Protein AF-A0A6B0X0N8-F1 (afdb_monomer)

Radius of gyration: 16.79 Å; Cα contacts (8 Å, |Δi|>4): 61; chains: 1; bounding box: 33×52×42 Å

Nearest PDB structures (foldseek):
  8z6g-assembly1_B  TM=9.191E-01  e=4.851E-04  Pseudomonas aeruginosa
  5wur-assembly1_A  TM=9.477E-01  e=8.496E-04  Bacillus subtilis subsp. subtilis str. 168
  5wuq-assembly1_A  TM=9.363E-01  e=7.595E-04  Bacillus subtilis subsp. subtilis str. 168
  5wur-assembly2_B  TM=9.338E-01  e=3.262E-03  Bacillus subtilis subsp. subtilis str. 168
  4cxf-assembly1_A  TM=8.383E-01  e=2.203E-03  Cupriavidus metallidurans CH34

Mean predicted aligned error: 5.65 Å

Solvent-accessible surface area (backbone atoms only — not comparable to full-atom values): 6126 Å² total; per-residue (Å²): 135,86,79,80,76,78,81,73,81,77,79,50,67,39,58,40,50,51,43,34,76,76,63,40,66,70,46,49,54,56,55,46,68,73,37,45,68,57,51,44,59,61,43,53,74,78,42,87,52,67,69,63,34,57,54,47,43,53,53,38,53,54,50,47,61,77,47,46,89,71,56,87,52,48,87,46,47,68,67,52,51,49,51,47,46,52,52,50,53,54,51,50,54,52,51,51,58,55,52,67,71,74,110

Secondary structure (DSSP, 8-state):
------------HHHHHHHHHTT-TTHHHHHHHHHHHHHHHHHTTT---HHHHHHHHHHHHHHHHHTGGG-S-GGGHHHHHHHHHHHHHHHHHHHHHHHTTT-

Structure (mmCIF, N/CA/C/O backbone):
data_AF-A0A6B0X0N8-F1
#
_entry.id   AF-A0A6B0X0N8-F1
#
loop_
_atom_site.group_PDB
_atom_site.id
_atom_site.type_symbol
_atom_site.label_atom_id
_atom_site.label_alt_id
_atom_site.label_comp_id
_atom_site.label_asym_id
_atom_site.label_entity_id
_atom_site.label_seq_id
_atom_site.pdbx_PDB_ins_code
_atom_site.Cartn_x
_atom_site.Cartn_y
_atom_site.Cartn_z
_atom_site.occupancy
_atom_site.B_iso_or_equiv
_atom_site.auth_seq_id
_atom_site.auth_comp_id
_atom_site.auth_asym_id
_atom_site.auth_atom_id
_atom_site.pdbx_PDB_model_num
ATOM 1 N N . MET A 1 1 ? 4.273 -38.547 16.809 1.00 37.12 1 MET A N 1
ATOM 2 C CA . MET A 1 1 ? 4.159 -37.447 17.789 1.00 37.12 1 MET A CA 1
ATOM 3 C C . MET A 1 1 ? 3.488 -36.279 17.078 1.00 37.12 1 MET A C 1
ATOM 5 O O . MET A 1 1 ? 4.084 -35.702 16.182 1.00 37.12 1 MET A O 1
ATOM 9 N N . ILE A 1 2 ? 2.200 -36.055 17.348 1.00 40.53 2 ILE A N 1
ATOM 10 C CA . ILE A 1 2 ? 1.376 -35.037 16.682 1.00 40.53 2 ILE A CA 1
ATOM 11 C C . ILE A 1 2 ? 1.665 -33.699 17.367 1.00 40.53 2 ILE A C 1
ATOM 13 O O . ILE A 1 2 ? 1.191 -33.465 18.478 1.00 40.53 2 ILE A O 1
ATOM 17 N N . SER A 1 3 ? 2.455 -32.830 16.737 1.00 42.06 3 SER A N 1
ATOM 18 C CA . SER A 1 3 ? 2.563 -31.441 17.188 1.00 42.06 3 SER A CA 1
ATOM 19 C C . SER A 1 3 ? 1.271 -30.721 16.819 1.00 42.06 3 SER A C 1
ATOM 21 O O . SER A 1 3 ? 1.019 -30.436 15.650 1.00 42.06 3 SER A O 1
ATOM 23 N N . ARG A 1 4 ? 0.435 -30.492 17.840 1.00 50.97 4 ARG A N 1
ATOM 24 C CA . ARG A 1 4 ? -0.751 -29.625 17.836 1.00 50.97 4 ARG A CA 1
ATOM 25 C C . ARG A 1 4 ? -0.479 -28.360 17.020 1.00 50.97 4 ARG A C 1
ATOM 27 O O . ARG A 1 4 ? 0.246 -27.478 17.474 1.00 50.97 4 ARG A O 1
ATOM 34 N N . GLY A 1 5 ? -1.083 -28.270 15.838 1.00 47.31 5 GLY A N 1
ATOM 35 C CA . GLY A 1 5 ? -1.184 -27.017 15.106 1.00 47.31 5 GLY A CA 1
ATOM 36 C C . GLY A 1 5 ? -2.051 -26.067 15.919 1.00 47.31 5 GLY A C 1
ATOM 37 O O . GLY A 1 5 ? -3.251 -26.284 16.059 1.00 47.31 5 GLY A O 1
ATOM 38 N N . VAL A 1 6 ? -1.428 -25.055 16.512 1.00 47.91 6 VAL A N 1
ATOM 39 C CA . VAL A 1 6 ? -2.134 -23.913 17.085 1.00 47.91 6 VAL A CA 1
ATOM 40 C C . VAL A 1 6 ? -2.908 -23.273 15.935 1.00 47.91 6 VAL A C 1
ATOM 42 O O . VAL A 1 6 ? -2.305 -22.716 15.018 1.00 47.91 6 VAL A O 1
ATOM 45 N N . PHE A 1 7 ? -4.234 -23.399 15.942 1.00 48.34 7 PHE A N 1
ATOM 46 C CA . PHE A 1 7 ? -5.091 -22.594 15.083 1.00 48.34 7 PHE A CA 1
ATOM 47 C C . PHE A 1 7 ? -4.961 -21.150 15.567 1.00 48.34 7 PHE A C 1
ATOM 49 O O . PHE A 1 7 ? -5.627 -20.742 16.513 1.00 48.34 7 PHE A O 1
ATOM 56 N N . VAL A 1 8 ? -4.031 -20.398 14.979 1.00 55.56 8 VAL A N 1
ATOM 57 C CA . VAL A 1 8 ? -3.985 -18.949 15.166 1.00 55.56 8 VAL A CA 1
ATOM 58 C C . VAL A 1 8 ? -5.190 -18.407 14.414 1.00 55.56 8 VAL A C 1
ATOM 60 O O . VAL A 1 8 ? -5.242 -18.491 13.185 1.00 55.56 8 VAL A O 1
ATOM 63 N N . GLU A 1 9 ? -6.180 -17.924 15.155 1.00 58.31 9 GLU A N 1
ATOM 64 C CA . GLU A 1 9 ? -7.348 -17.255 14.600 1.00 58.31 9 GLU A CA 1
ATOM 65 C C . GLU A 1 9 ? -6.859 -16.092 13.722 1.00 58.31 9 GLU A C 1
ATOM 67 O O . GLU A 1 9 ? -6.200 -15.159 14.188 1.00 58.31 9 GLU A O 1
ATOM 72 N N . GLN A 1 10 ? -7.058 -16.211 12.408 1.00 76.56 10 GLN A N 1
ATOM 73 C CA . GLN A 1 10 ? -6.619 -15.193 11.462 1.00 76.56 10 GLN A CA 1
ATOM 74 C C . GLN A 1 10 ? -7.541 -13.989 11.615 1.00 76.56 10 GLN A C 1
ATOM 76 O O . GLN A 1 10 ? -8.706 -14.051 11.241 1.00 76.56 10 GLN A O 1
ATOM 81 N N . ILE A 1 11 ? -7.014 -12.888 12.151 1.00 87.56 11 ILE A N 1
ATOM 82 C CA . ILE A 1 11 ? -7.762 -11.633 12.265 1.00 87.56 11 ILE A CA 1
ATOM 83 C C . ILE A 1 11 ? -8.183 -11.187 10.857 1.00 87.56 11 ILE A C 1
ATOM 85 O O . ILE A 1 11 ? -7.347 -11.088 9.950 1.00 87.56 11 ILE A O 1
ATOM 89 N N . GLU A 1 12 ? -9.474 -10.926 10.676 1.00 94.12 12 GLU A N 1
ATOM 90 C CA . GLU A 1 12 ? -10.046 -10.421 9.428 1.00 94.12 12 GLU A CA 1
ATOM 91 C C . GLU A 1 12 ? -9.436 -9.068 9.035 1.00 94.12 12 GLU A C 1
ATOM 93 O O . GLU A 1 12 ? -9.083 -8.251 9.890 1.00 94.12 12 GLU A O 1
ATOM 98 N N . ASP A 1 13 ? -9.343 -8.792 7.731 1.00 95.50 13 ASP A N 1
ATOM 99 C CA . ASP A 1 13 ? -8.788 -7.519 7.242 1.00 95.50 13 ASP A CA 1
ATOM 100 C C . ASP A 1 13 ? -9.544 -6.314 7.804 1.00 95.50 13 ASP A C 1
ATOM 102 O O . ASP A 1 13 ? -8.935 -5.314 8.171 1.00 95.50 13 ASP A O 1
ATOM 106 N N . SER A 1 14 ? -10.870 -6.414 7.900 1.00 96.25 14 SER A N 1
ATOM 107 C CA . SER A 1 14 ? -11.718 -5.349 8.433 1.00 96.25 14 SER A CA 1
ATOM 108 C C . SER A 1 14 ? -11.382 -5.008 9.885 1.00 96.25 14 SER A C 1
ATOM 110 O O . SER A 1 14 ? -11.354 -3.830 10.240 1.00 96.25 14 SER A O 1
ATOM 112 N N . ALA A 1 15 ? -11.077 -6.016 10.705 1.00 96.06 15 ALA A N 1
ATOM 113 C CA . ALA A 1 15 ? -10.689 -5.833 12.097 1.00 96.06 15 ALA A CA 1
ATOM 114 C C . ALA A 1 15 ? -9.285 -5.223 12.217 1.00 96.06 15 ALA A C 1
ATOM 116 O O . ALA A 1 15 ? -9.092 -4.290 12.995 1.00 96.06 15 ALA A O 1
ATOM 117 N N . LEU A 1 16 ? -8.327 -5.675 11.397 1.00 96.19 16 LEU A N 1
ATOM 118 C CA . LEU A 1 16 ? -6.999 -5.053 11.320 1.00 96.19 16 LEU A CA 1
ATOM 119 C C . LEU A 1 16 ? -7.100 -3.579 10.915 1.00 96.19 16 LEU A C 1
ATOM 121 O O . LEU A 1 16 ? -6.476 -2.723 11.530 1.00 96.19 16 LEU A O 1
ATOM 125 N N . ILE A 1 17 ? -7.916 -3.267 9.907 1.00 97.00 17 ILE A N 1
ATOM 126 C CA . ILE A 1 17 ? -8.129 -1.895 9.432 1.00 97.00 17 ILE A CA 1
ATOM 127 C C . ILE A 1 17 ? -8.723 -1.022 10.533 1.00 97.00 17 ILE A C 1
ATOM 129 O O . ILE A 1 17 ? -8.251 0.095 10.718 1.00 97.00 17 ILE A O 1
ATOM 133 N N . ALA A 1 18 ? -9.701 -1.524 11.291 1.00 96.31 18 ALA A N 1
ATOM 134 C CA . ALA A 1 18 ? -10.261 -0.787 12.421 1.00 96.31 18 ALA A CA 1
ATOM 135 C C . ALA A 1 18 ? -9.186 -0.437 13.467 1.00 96.31 18 ALA A C 1
ATOM 137 O O . ALA A 1 18 ? -9.094 0.721 13.862 1.00 96.31 18 ALA A O 1
ATOM 138 N N . GLN A 1 19 ? -8.324 -1.390 13.840 1.00 96.12 19 GLN A N 1
ATOM 139 C CA . GLN A 1 19 ? -7.212 -1.148 14.774 1.00 96.12 19 GLN A CA 1
ATOM 140 C C . GLN A 1 19 ? -6.224 -0.101 14.243 1.00 96.12 19 GLN A C 1
ATOM 142 O O . GLN A 1 19 ? -5.788 0.778 14.982 1.00 96.12 19 GLN A O 1
ATOM 147 N N . ILE A 1 20 ? -5.898 -0.154 12.947 1.00 97.06 20 ILE A N 1
ATOM 148 C CA . ILE A 1 20 ? -4.988 0.815 12.321 1.00 97.06 20 ILE A CA 1
ATOM 149 C C . ILE A 1 20 ? -5.583 2.223 12.358 1.00 97.06 20 ILE A C 1
ATOM 151 O O . ILE A 1 20 ? -4.870 3.184 12.647 1.00 97.06 20 ILE A O 1
ATOM 155 N N . LEU A 1 21 ? -6.882 2.352 12.075 1.00 95.50 21 LEU A N 1
ATOM 156 C CA . LEU A 1 21 ? -7.585 3.635 12.112 1.00 95.50 21 LEU A CA 1
ATOM 157 C C . LEU A 1 21 ? -7.742 4.182 13.538 1.00 95.50 21 LEU A C 1
ATOM 159 O O . LEU A 1 21 ? -7.770 5.398 13.703 1.00 95.50 21 LEU A O 1
ATOM 163 N N . ASP A 1 22 ? -7.768 3.308 14.546 1.00 96.31 22 ASP A N 1
ATOM 164 C CA . ASP A 1 22 ? -7.726 3.668 15.971 1.00 96.31 22 ASP A CA 1
ATOM 165 C C . ASP A 1 22 ? -6.304 4.016 16.467 1.00 96.31 22 ASP A C 1
ATOM 167 O O . ASP A 1 22 ? -6.094 4.411 17.610 1.00 96.31 22 ASP A O 1
ATOM 171 N N . GLY A 1 23 ? -5.299 3.922 15.588 1.00 93.62 23 GLY A N 1
ATOM 172 C CA . GLY A 1 23 ? -3.930 4.362 15.851 1.00 93.62 23 GLY A CA 1
ATOM 173 C C . GLY A 1 23 ? -2.924 3.237 16.088 1.00 93.62 23 GLY A C 1
ATOM 174 O O . GLY A 1 23 ? -1.732 3.532 16.239 1.00 93.62 23 GLY A O 1
ATOM 175 N N . ASP A 1 24 ? -3.335 1.964 16.054 1.00 94.19 24 ASP A N 1
ATOM 176 C CA . ASP A 1 24 ? -2.392 0.846 16.106 1.00 94.19 24 ASP A CA 1
ATOM 177 C C . ASP A 1 24 ? -1.670 0.668 14.765 1.00 94.19 24 ASP A C 1
ATOM 179 O O . ASP A 1 24 ? -2.039 -0.107 13.879 1.00 94.19 24 ASP A O 1
ATOM 183 N N . ARG A 1 25 ? -0.553 1.378 14.636 1.00 89.31 25 ARG A N 1
ATOM 184 C CA . ARG A 1 25 ? 0.303 1.310 13.449 1.00 89.31 25 ARG A CA 1
ATOM 185 C C . ARG A 1 25 ? 0.920 -0.074 13.237 1.00 89.31 25 ARG A C 1
ATOM 187 O O . ARG A 1 25 ? 1.276 -0.400 12.105 1.00 89.31 25 ARG A O 1
ATOM 194 N N . LYS A 1 26 ? 1.068 -0.892 14.287 1.00 92.50 26 LYS A N 1
ATOM 195 C CA . LYS A 1 26 ? 1.699 -2.217 14.181 1.00 92.50 26 LYS A CA 1
ATOM 196 C C . LYS A 1 26 ? 0.791 -3.205 13.455 1.00 92.50 26 LYS A C 1
ATOM 198 O O . LYS A 1 26 ? 1.301 -4.050 12.720 1.00 92.50 26 LYS A O 1
ATOM 203 N N . ALA A 1 27 ? -0.529 -3.047 13.564 1.00 94.12 27 ALA A N 1
ATOM 204 C CA . ALA A 1 27 ? -1.498 -3.867 12.839 1.00 94.12 27 ALA A CA 1
ATOM 205 C C . ALA A 1 27 ? -1.342 -3.763 11.305 1.00 94.12 27 ALA A C 1
ATOM 207 O O . ALA A 1 27 ? -1.621 -4.726 10.585 1.00 94.12 27 ALA A O 1
ATOM 208 N N . PHE A 1 28 ? -0.792 -2.657 10.780 1.00 96.75 28 PHE A N 1
ATOM 209 C CA . PHE A 1 28 ? -0.526 -2.522 9.343 1.00 96.75 28 PHE A CA 1
ATOM 210 C C . PHE A 1 28 ? 0.539 -3.502 8.835 1.00 96.75 28 PHE A C 1
ATOM 212 O O . PHE A 1 28 ? 0.447 -3.961 7.697 1.00 96.75 28 PHE A O 1
ATOM 219 N N . ALA A 1 29 ? 1.504 -3.902 9.671 1.00 96.06 29 ALA A N 1
ATOM 220 C CA . ALA A 1 29 ? 2.518 -4.885 9.287 1.00 96.06 29 ALA A CA 1
ATOM 221 C C . ALA A 1 29 ? 1.896 -6.243 8.912 1.00 96.06 29 ALA A C 1
ATOM 223 O O . ALA A 1 29 ? 2.393 -6.922 8.013 1.00 96.06 29 ALA A O 1
ATOM 224 N N . ILE A 1 30 ? 0.770 -6.604 9.537 1.00 96.06 30 ILE A N 1
ATOM 225 C CA . ILE A 1 30 ? 0.029 -7.833 9.226 1.00 96.06 30 ILE A CA 1
ATOM 226 C C . ILE A 1 30 ? -0.590 -7.735 7.826 1.00 96.06 30 ILE A C 1
ATOM 228 O O . ILE A 1 30 ? -0.480 -8.677 7.039 1.00 96.06 30 ILE A O 1
ATOM 232 N N . LEU A 1 31 ? -1.178 -6.583 7.472 1.00 96.75 31 LEU A N 1
ATOM 233 C CA . LEU A 1 31 ? -1.681 -6.345 6.115 1.00 96.75 31 LEU A CA 1
ATOM 234 C C . LEU A 1 31 ? -0.545 -6.366 5.088 1.00 96.75 31 LEU A C 1
ATOM 236 O O . LEU A 1 31 ? -0.695 -6.990 4.039 1.00 96.75 31 LEU A O 1
ATOM 240 N N . VAL A 1 32 ? 0.604 -5.752 5.388 1.00 97.81 32 VAL A N 1
ATOM 241 C CA . VAL A 1 32 ? 1.785 -5.818 4.513 1.00 97.81 32 VAL A CA 1
ATOM 242 C C . VAL A 1 32 ? 2.179 -7.275 4.279 1.00 97.81 32 VAL A C 1
ATOM 244 O O . VAL A 1 32 ? 2.177 -7.727 3.138 1.00 97.81 32 VAL A O 1
ATOM 247 N N . GLN A 1 33 ? 2.406 -8.053 5.339 1.00 96.69 33 GLN A N 1
ATO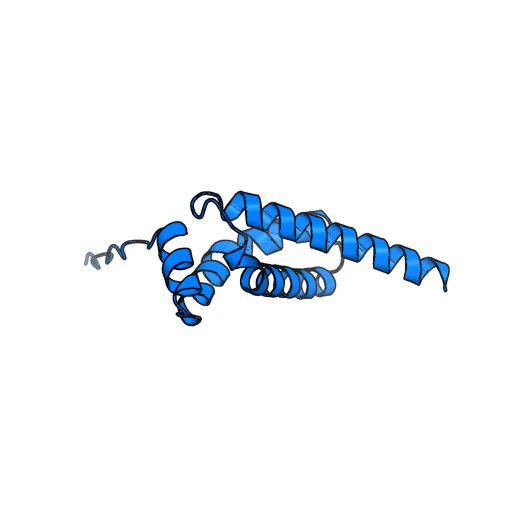M 248 C CA . GLN A 1 33 ? 2.781 -9.465 5.228 1.00 96.69 33 GLN A CA 1
ATOM 249 C C . GLN A 1 33 ? 1.759 -10.282 4.419 1.00 96.69 33 GLN A C 1
ATOM 251 O O . GLN A 1 33 ? 2.143 -11.054 3.537 1.00 96.69 33 GLN A O 1
ATOM 256 N N . ARG A 1 34 ? 0.460 -10.090 4.680 1.00 96.56 34 ARG A N 1
ATOM 257 C CA . ARG A 1 34 ? -0.638 -10.798 4.004 1.00 96.56 34 ARG A CA 1
ATOM 258 C C . ARG A 1 34 ? -0.714 -10.463 2.513 1.00 96.56 34 ARG A C 1
ATOM 260 O O . ARG A 1 34 ? -1.020 -11.337 1.700 1.00 96.56 34 ARG A O 1
ATOM 267 N N . TYR A 1 35 ? -0.412 -9.221 2.137 1.00 98.25 35 TYR A N 1
ATOM 268 C CA . TYR A 1 35 ? -0.612 -8.724 0.779 1.00 98.25 35 TYR A CA 1
ATOM 269 C C . TYR A 1 35 ? 0.660 -8.571 -0.058 1.00 98.25 35 TYR A C 1
ATOM 271 O O . TYR A 1 35 ? 0.535 -8.409 -1.272 1.00 98.25 35 TYR A O 1
ATOM 279 N N . SER A 1 36 ? 1.864 -8.695 0.510 1.00 98.12 36 SER A N 1
ATOM 280 C CA . SER A 1 36 ? 3.135 -8.495 -0.210 1.00 98.12 36 SER A CA 1
ATOM 281 C C . SER A 1 36 ? 3.238 -9.326 -1.484 1.00 98.12 36 SER A C 1
ATOM 283 O O . SER A 1 36 ? 3.493 -8.785 -2.560 1.00 98.12 36 SER A O 1
ATOM 285 N N . ARG A 1 37 ? 2.943 -10.632 -1.408 1.00 98.00 37 ARG A N 1
ATOM 286 C CA . ARG A 1 37 ? 2.981 -11.514 -2.586 1.00 98.00 37 ARG A CA 1
ATOM 287 C C . ARG A 1 37 ? 1.966 -11.096 -3.648 1.00 98.00 37 ARG A C 1
ATOM 289 O O . ARG A 1 37 ? 2.258 -11.168 -4.839 1.00 98.00 37 ARG A O 1
ATOM 296 N N . TYR A 1 38 ? 0.777 -10.665 -3.227 1.00 98.44 38 TYR A N 1
ATOM 297 C CA . TYR A 1 38 ? -0.241 -10.175 -4.149 1.00 98.44 38 TYR A CA 1
ATOM 298 C C . TYR A 1 38 ? 0.231 -8.893 -4.839 1.00 98.44 38 TYR A C 1
ATOM 300 O O . TYR A 1 38 ? 0.258 -8.864 -6.066 1.00 98.44 38 TYR A O 1
ATOM 308 N N . VAL A 1 39 ? 0.642 -7.876 -4.076 1.00 98.69 39 VAL A N 1
ATOM 309 C CA . VAL A 1 39 ? 1.103 -6.578 -4.594 1.00 98.69 39 VAL A CA 1
ATOM 310 C C . VAL A 1 39 ? 2.265 -6.768 -5.569 1.00 98.69 39 VAL A C 1
ATOM 312 O O . VAL A 1 39 ? 2.163 -6.324 -6.713 1.00 98.69 39 VAL A O 1
ATOM 315 N N . TYR A 1 40 ? 3.297 -7.515 -5.166 1.00 98.56 40 TYR A N 1
ATOM 316 C CA . TYR A 1 40 ? 4.447 -7.833 -6.015 1.00 98.56 40 TYR A CA 1
ATOM 317 C C . TYR A 1 40 ? 4.005 -8.487 -7.327 1.00 98.56 40 TYR A C 1
ATOM 319 O O . TYR A 1 40 ? 4.311 -7.991 -8.408 1.00 98.56 40 TYR A O 1
ATOM 327 N N . ALA A 1 41 ? 3.197 -9.552 -7.254 1.00 98.12 41 ALA A N 1
ATOM 328 C CA . ALA A 1 41 ? 2.740 -10.263 -8.444 1.00 98.12 41 ALA A CA 1
ATOM 329 C C . ALA A 1 41 ? 1.864 -9.400 -9.364 1.00 98.12 41 ALA A C 1
ATOM 331 O O . ALA A 1 41 ? 1.836 -9.638 -10.568 1.00 98.12 41 ALA A O 1
ATOM 332 N N . GLN A 1 42 ? 1.106 -8.430 -8.837 1.00 98.50 42 GLN A N 1
ATOM 333 C CA . GLN A 1 42 ? 0.343 -7.500 -9.674 1.00 98.50 42 GLN A CA 1
ATOM 334 C C . GLN A 1 42 ? 1.254 -6.508 -10.408 1.00 98.50 42 GLN A C 1
ATOM 336 O O . GLN A 1 42 ? 1.005 -6.230 -11.578 1.00 98.50 42 GLN A O 1
ATOM 341 N N . ILE A 1 43 ? 2.292 -5.993 -9.744 1.00 98.50 43 ILE A N 1
ATOM 342 C CA . ILE A 1 43 ? 3.222 -5.008 -10.314 1.00 98.50 43 ILE A CA 1
ATOM 343 C C . ILE A 1 43 ? 4.163 -5.671 -11.328 1.00 98.50 43 ILE A C 1
ATOM 345 O O . ILE A 1 43 ? 4.310 -5.168 -12.441 1.00 98.50 43 ILE A O 1
ATOM 349 N N . ALA A 1 44 ? 4.719 -6.839 -10.996 1.00 97.69 44 ALA A N 1
ATOM 350 C CA . ALA A 1 44 ? 5.654 -7.584 -11.844 1.00 97.69 44 ALA A CA 1
ATOM 351 C C . ALA A 1 44 ? 5.055 -8.035 -13.191 1.00 97.69 44 ALA A C 1
ATOM 353 O O . ALA A 1 44 ? 5.785 -8.344 -14.125 1.00 97.69 44 ALA A O 1
ATOM 354 N N . ARG A 1 45 ? 3.720 -8.055 -13.332 1.00 96.44 45 ARG A N 1
ATOM 355 C CA . ARG A 1 45 ? 3.073 -8.309 -14.632 1.00 96.44 45 ARG A CA 1
ATOM 356 C C . ARG A 1 45 ? 3.123 -7.119 -15.590 1.00 96.44 45 ARG A C 1
ATOM 358 O O . ARG A 1 45 ? 2.929 -7.315 -16.785 1.00 96.44 45 ARG A O 1
ATOM 365 N N . SER A 1 46 ? 3.358 -5.913 -15.081 1.00 94.19 46 SER A N 1
ATOM 366 C CA . SER A 1 46 ? 3.362 -4.675 -15.872 1.00 94.19 46 SER A CA 1
ATOM 367 C C . SER A 1 46 ? 4.750 -4.040 -15.983 1.00 94.19 46 SER A C 1
ATOM 369 O O . SER A 1 46 ? 5.003 -3.277 -16.912 1.00 94.19 46 SER A O 1
ATOM 371 N N . ILE A 1 47 ? 5.650 -4.345 -15.047 1.00 94.50 47 ILE A N 1
ATOM 372 C CA . ILE A 1 47 ? 6.979 -3.739 -14.923 1.00 94.50 47 ILE A CA 1
ATOM 373 C C . ILE A 1 47 ? 8.046 -4.810 -15.160 1.00 94.50 47 ILE A C 1
ATOM 375 O O . ILE A 1 47 ? 7.966 -5.894 -14.591 1.00 94.50 47 ILE A O 1
ATOM 379 N N . ARG A 1 48 ? 9.026 -4.519 -16.028 1.00 88.81 48 ARG A N 1
ATOM 380 C CA . ARG A 1 48 ? 10.056 -5.489 -16.449 1.00 88.81 48 ARG A CA 1
ATOM 381 C C . ARG A 1 48 ? 11.304 -5.495 -15.567 1.00 88.81 48 ARG A C 1
ATOM 383 O O . ARG A 1 48 ? 11.922 -6.543 -15.430 1.00 88.81 48 ARG A O 1
ATOM 390 N N . LEU A 1 49 ? 11.702 -4.340 -15.034 1.00 90.94 49 LEU A N 1
ATOM 391 C CA . LEU A 1 49 ? 12.886 -4.223 -14.186 1.00 90.94 49 LEU A CA 1
ATOM 392 C C . LEU A 1 49 ? 12.518 -4.593 -12.747 1.00 90.94 49 LEU A C 1
ATOM 394 O O . LEU A 1 49 ? 11.542 -4.069 -12.219 1.00 90.94 49 LEU A O 1
ATOM 398 N N . VAL A 1 50 ? 13.288 -5.491 -12.131 1.00 87.38 50 VAL A N 1
ATOM 399 C CA . VAL A 1 50 ? 13.009 -5.992 -10.775 1.00 87.38 50 VAL A CA 1
ATOM 400 C C . VAL A 1 50 ? 13.095 -4.870 -9.740 1.00 87.38 50 VAL A C 1
ATOM 402 O O . VAL A 1 50 ? 12.176 -4.736 -8.937 1.00 87.38 50 VAL A O 1
ATOM 405 N N . ASP A 1 51 ? 14.113 -4.015 -9.823 1.00 89.06 51 ASP A N 1
ATOM 406 C CA . ASP A 1 51 ? 14.294 -2.890 -8.895 1.00 89.06 51 ASP A CA 1
ATOM 407 C C . ASP A 1 51 ? 13.084 -1.935 -8.919 1.00 89.06 51 ASP A C 1
ATOM 409 O O . ASP A 1 51 ? 12.549 -1.560 -7.877 1.00 89.06 51 ASP A O 1
ATOM 413 N N . ASP A 1 52 ? 12.544 -1.648 -10.112 1.00 94.94 52 ASP A N 1
ATOM 414 C CA . ASP A 1 52 ? 11.330 -0.833 -10.260 1.00 94.94 52 ASP A CA 1
ATOM 415 C C . ASP A 1 52 ? 10.094 -1.503 -9.622 1.00 94.94 52 ASP A C 1
ATOM 417 O O . ASP A 1 52 ? 9.167 -0.815 -9.180 1.00 94.94 52 ASP A O 1
ATOM 421 N N . VAL A 1 53 ? 10.034 -2.843 -9.587 1.00 97.56 53 VAL A N 1
ATOM 422 C CA . VAL A 1 53 ? 8.945 -3.579 -8.923 1.00 97.56 53 VAL A CA 1
ATOM 423 C C . VAL A 1 53 ? 9.027 -3.386 -7.415 1.00 97.56 53 VAL A C 1
ATOM 425 O O . VAL A 1 53 ? 8.005 -3.077 -6.801 1.00 97.56 53 VAL A O 1
ATOM 428 N N . GLU A 1 54 ? 10.206 -3.561 -6.819 1.00 96.00 54 GLU A N 1
ATOM 429 C CA . GLU A 1 54 ? 10.403 -3.436 -5.371 1.00 96.00 54 GLU A CA 1
ATOM 430 C C . GLU A 1 54 ? 10.085 -2.021 -4.878 1.00 96.00 54 GLU A C 1
ATOM 432 O O . GLU A 1 54 ? 9.317 -1.859 -3.922 1.00 96.00 54 GLU A O 1
ATOM 437 N N . ASP A 1 55 ? 10.549 -1.002 -5.601 1.00 97.19 55 ASP A N 1
ATOM 438 C CA . ASP A 1 55 ? 10.228 0.399 -5.323 1.00 97.19 55 ASP A CA 1
ATOM 439 C C . ASP A 1 55 ? 8.717 0.657 -5.380 1.00 97.19 55 ASP A C 1
ATOM 441 O O . ASP A 1 55 ? 8.129 1.302 -4.504 1.00 97.19 55 ASP A O 1
ATOM 445 N N . LEU A 1 56 ? 8.037 0.124 -6.399 1.00 98.19 56 LEU A N 1
ATOM 446 C CA . LEU A 1 56 ? 6.593 0.295 -6.532 1.00 98.19 56 LEU A CA 1
ATOM 447 C C . LEU A 1 56 ? 5.804 -0.461 -5.463 1.00 98.19 56 LEU A C 1
ATOM 449 O O . LEU A 1 56 ? 4.763 0.043 -5.037 1.00 98.19 56 LEU A O 1
ATOM 453 N N . VAL A 1 57 ? 6.271 -1.628 -5.009 1.00 98.50 57 VAL A N 1
ATOM 454 C CA . VAL A 1 57 ? 5.659 -2.351 -3.882 1.00 98.50 57 VAL A CA 1
ATOM 455 C C . VAL A 1 57 ? 5.680 -1.471 -2.634 1.00 98.50 57 VAL A C 1
ATOM 457 O O . VAL A 1 57 ? 4.636 -1.298 -1.997 1.00 98.50 57 VAL A O 1
ATOM 460 N N . GLN A 1 58 ? 6.826 -0.861 -2.321 1.00 98.06 58 GLN A N 1
ATOM 461 C CA . GLN A 1 58 ? 6.948 0.053 -1.183 1.00 98.06 58 GLN A CA 1
ATOM 462 C C . GLN A 1 58 ? 6.015 1.260 -1.335 1.00 98.06 58 GLN A C 1
ATOM 464 O O . GLN A 1 58 ? 5.231 1.555 -0.432 1.00 98.06 58 GLN A O 1
ATOM 469 N N . ILE A 1 59 ? 6.016 1.907 -2.506 1.00 98.38 59 ILE A N 1
ATOM 470 C CA . ILE A 1 59 ? 5.134 3.048 -2.800 1.00 98.38 59 ILE A CA 1
ATOM 471 C C . ILE A 1 59 ? 3.657 2.675 -2.627 1.00 98.38 59 ILE A C 1
ATOM 473 O O . ILE A 1 59 ? 2.876 3.476 -2.109 1.00 98.38 59 ILE A O 1
ATOM 477 N N . VAL A 1 60 ? 3.243 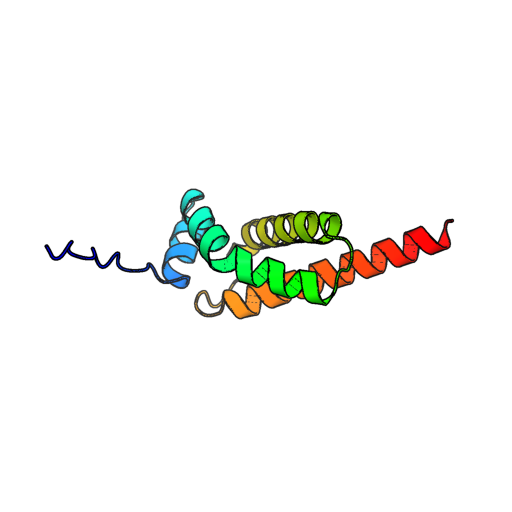1.481 -3.062 1.00 98.81 60 VAL A N 1
ATOM 478 C CA . VAL A 1 60 ? 1.859 1.018 -2.908 1.00 98.81 60 VAL A CA 1
ATOM 479 C C . VAL A 1 60 ? 1.489 0.886 -1.437 1.00 98.81 60 VAL A C 1
ATOM 481 O O . VAL A 1 60 ? 0.420 1.361 -1.058 1.00 98.81 60 VAL A O 1
ATOM 484 N N . PHE A 1 61 ? 2.344 0.289 -0.606 1.00 98.69 61 PHE A N 1
ATOM 485 C CA . PHE A 1 61 ? 2.050 0.135 0.819 1.00 98.69 61 PHE A CA 1
ATOM 486 C C . PHE A 1 61 ? 2.074 1.461 1.581 1.00 98.69 61 PHE A C 1
ATOM 488 O O . PHE A 1 61 ? 1.189 1.680 2.403 1.0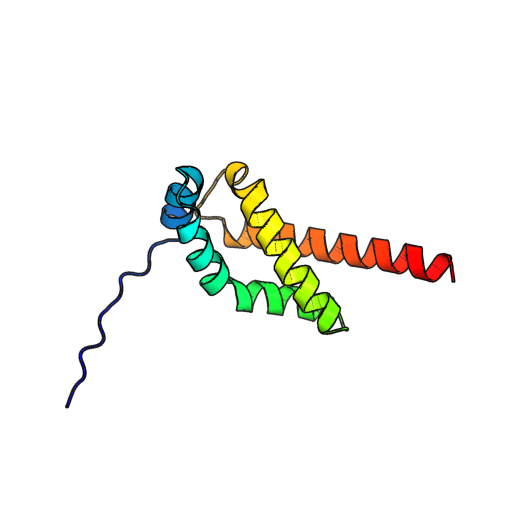0 98.69 61 PHE A O 1
ATOM 495 N N . ILE A 1 62 ? 2.996 2.374 1.260 1.00 98.56 62 ILE A N 1
ATOM 496 C CA . ILE A 1 62 ? 3.003 3.736 1.822 1.00 98.56 62 ILE A CA 1
ATOM 497 C C . ILE A 1 62 ? 1.679 4.436 1.498 1.00 98.56 62 ILE A C 1
ATOM 499 O O . ILE A 1 62 ? 0.977 4.891 2.399 1.00 98.56 62 ILE A O 1
ATOM 503 N N . LYS A 1 63 ? 1.262 4.425 0.226 1.00 98.62 63 LYS A N 1
ATOM 504 C CA . LYS A 1 63 ? -0.013 5.028 -0.189 1.00 98.62 63 LYS A CA 1
ATOM 505 C C . LYS A 1 63 ? -1.221 4.353 0.442 1.00 98.62 63 LYS A C 1
ATOM 507 O O . LYS A 1 63 ? -2.186 5.038 0.777 1.00 98.62 63 LYS A O 1
ATOM 512 N N . ALA A 1 64 ? -1.193 3.030 0.575 1.00 98.56 64 ALA A N 1
ATOM 513 C CA . ALA A 1 64 ? -2.25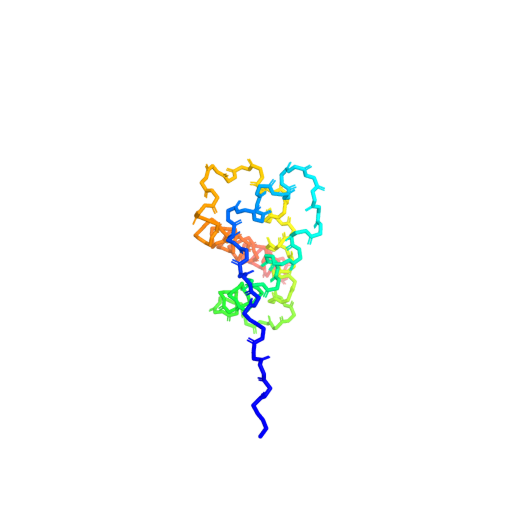5 2.285 1.233 1.00 98.56 64 ALA A CA 1
ATOM 514 C C . ALA A 1 64 ? -2.371 2.682 2.708 1.00 98.56 64 ALA A C 1
ATOM 516 O O . ALA A 1 64 ? -3.480 2.883 3.182 1.00 98.56 64 ALA A O 1
ATOM 517 N N . TYR A 1 65 ? -1.258 2.862 3.415 1.00 98.12 65 TYR A N 1
ATOM 518 C CA . TYR A 1 65 ? -1.280 3.342 4.793 1.00 98.12 65 TYR A CA 1
ATOM 519 C C . TYR A 1 65 ? -1.828 4.774 4.888 1.00 98.12 65 TYR A C 1
ATOM 521 O O . TYR A 1 65 ? -2.799 5.023 5.600 1.00 98.12 65 TYR A O 1
ATOM 529 N N . GLU A 1 66 ? -1.267 5.702 4.108 1.00 97.56 66 GLU A N 1
ATOM 530 C CA . GLU A 1 66 ? -1.650 7.121 4.119 1.00 97.56 66 GLU A CA 1
ATOM 531 C C . GLU A 1 66 ? -3.131 7.338 3.796 1.00 97.56 66 GLU A C 1
ATOM 533 O O . GLU A 1 66 ? -3.774 8.209 4.376 1.00 97.56 66 GLU A O 1
ATOM 538 N N . ASN A 1 67 ? -3.690 6.540 2.883 1.00 98.12 67 ASN A N 1
ATOM 539 C CA . ASN A 1 67 ? -5.059 6.705 2.397 1.00 98.12 67 ASN A CA 1
ATOM 540 C C . ASN A 1 67 ? -6.043 5.708 3.020 1.00 98.12 67 ASN A C 1
ATOM 542 O O . A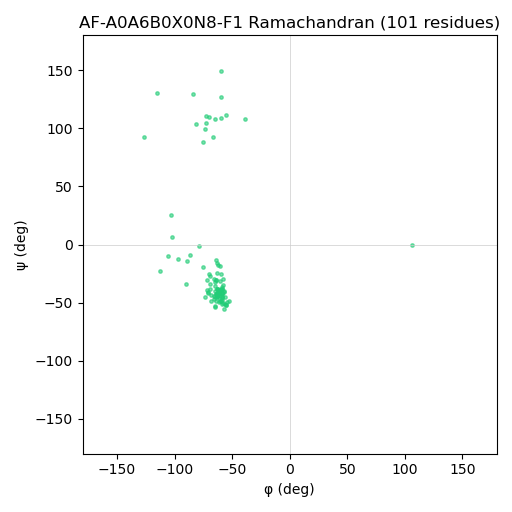SN A 1 67 ? -7.203 5.685 2.609 1.00 98.12 67 ASN A O 1
ATOM 546 N N . LEU A 1 68 ? -5.627 4.896 4.002 1.00 98.00 68 LEU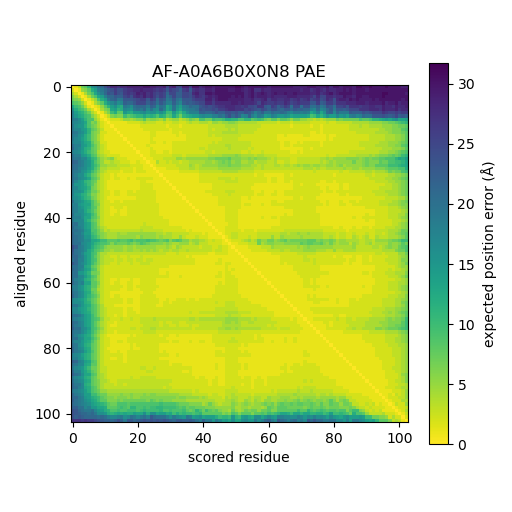 A N 1
ATOM 547 C CA . LEU A 1 68 ? -6.479 3.845 4.569 1.00 98.00 68 LEU A CA 1
ATOM 548 C C . LEU A 1 68 ? -7.792 4.399 5.136 1.00 98.00 68 LEU A C 1
ATOM 550 O O . LEU A 1 68 ? -8.841 3.783 4.983 1.00 98.00 68 LEU A O 1
ATOM 554 N N . HIS A 1 69 ? -7.753 5.608 5.700 1.00 96.94 69 HIS A N 1
ATOM 555 C CA . HIS A 1 69 ? -8.916 6.333 6.220 1.00 96.94 69 HIS A CA 1
ATOM 556 C C . HIS A 1 69 ? -9.997 6.632 5.161 1.00 96.94 69 HIS A C 1
ATOM 558 O O . HIS A 1 69 ? -11.143 6.907 5.507 1.00 96.94 69 HIS A O 1
ATOM 564 N N . GLN A 1 70 ? -9.664 6.575 3.868 1.00 97.50 70 GLN A N 1
ATOM 565 C CA . GLN A 1 70 ? -10.614 6.786 2.769 1.00 97.50 70 GLN A CA 1
ATOM 566 C C . GLN A 1 70 ? -11.348 5.496 2.369 1.00 97.50 70 GLN A C 1
ATOM 568 O O . GLN A 1 70 ? -12.297 5.539 1.575 1.00 97.50 70 GLN A O 1
ATOM 573 N N . LEU A 1 71 ? -10.933 4.337 2.891 1.00 97.62 71 LEU A N 1
ATOM 574 C CA . LEU A 1 71 ? -11.574 3.056 2.621 1.00 97.62 71 LEU A CA 1
ATOM 575 C C . LEU A 1 71 ? -12.918 2.957 3.355 1.00 97.62 71 LEU A C 1
ATOM 577 O O . LEU A 1 71 ? -12.994 2.604 4.525 1.00 97.62 71 LEU A O 1
ATOM 581 N N . ARG A 1 72 ? -14.010 3.209 2.629 1.00 95.25 72 ARG A N 1
ATOM 582 C CA . ARG A 1 72 ? -15.378 3.197 3.188 1.00 95.25 72 ARG A CA 1
ATOM 583 C C . ARG A 1 72 ? -15.899 1.812 3.581 1.00 95.25 72 ARG A C 1
ATOM 585 O O . ARG A 1 72 ? -16.818 1.715 4.382 1.00 95.25 72 ARG A O 1
ATOM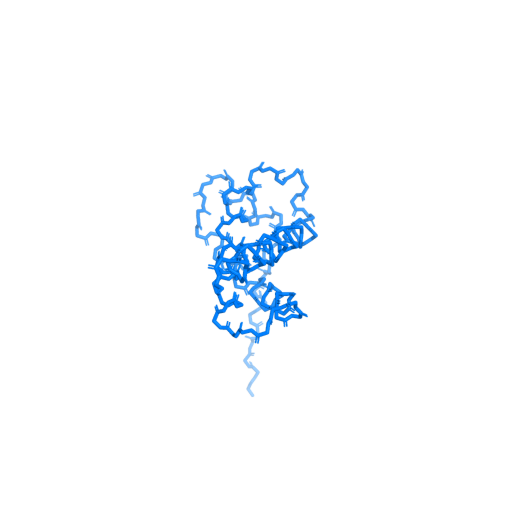 592 N N . LYS A 1 73 ? -15.381 0.755 2.950 1.00 96.62 73 LYS A N 1
ATOM 593 C CA . LYS A 1 73 ? -15.807 -0.639 3.143 1.00 96.62 73 LYS A CA 1
ATOM 594 C C . LYS A 1 73 ? -14.578 -1.490 3.468 1.00 96.62 73 LYS A C 1
ATOM 596 O O . LYS A 1 73 ? -13.900 -1.912 2.530 1.00 96.62 73 LYS A O 1
ATOM 601 N N . PRO A 1 74 ? -14.238 -1.690 4.755 1.00 94.31 74 PRO A N 1
ATOM 602 C CA . PRO A 1 74 ? -13.022 -2.402 5.155 1.00 94.31 74 PRO A CA 1
ATOM 603 C C . PRO A 1 74 ? -12.930 -3.840 4.616 1.00 94.31 74 PRO A C 1
ATOM 605 O O . PRO A 1 74 ? -11.845 -4.301 4.277 1.00 94.31 74 PRO A O 1
ATOM 608 N N . ASP A 1 75 ? -14.065 -4.514 4.412 1.00 93.81 75 ASP A N 1
ATOM 609 C CA . ASP A 1 75 ? -14.171 -5.829 3.751 1.00 93.81 75 ASP A CA 1
ATOM 610 C C . ASP A 1 75 ? -13.719 -5.816 2.275 1.00 93.81 75 ASP A C 1
ATOM 612 O O . ASP A 1 75 ? -13.457 -6.855 1.670 1.00 93.81 75 ASP A O 1
ATOM 616 N N . ARG A 1 76 ? -13.602 -4.630 1.667 1.00 96.88 76 ARG A N 1
ATOM 617 C CA . ARG A 1 76 ? -13.161 -4.421 0.280 1.00 96.88 76 ARG A CA 1
ATOM 618 C C . ARG A 1 76 ? -11.718 -3.931 0.180 1.00 96.88 76 ARG A C 1
ATOM 620 O O . ARG A 1 76 ? -11.352 -3.335 -0.837 1.00 96.88 76 ARG A O 1
ATOM 627 N N . PHE A 1 77 ? -10.884 -4.228 1.176 1.00 98.06 77 PHE A N 1
ATOM 628 C CA . PHE A 1 77 ? -9.473 -3.839 1.183 1.00 98.06 77 PHE A CA 1
ATOM 629 C C . PHE A 1 77 ? -8.711 -4.309 -0.058 1.00 98.06 77 PHE A C 1
ATOM 631 O O . PHE A 1 77 ? -8.075 -3.500 -0.726 1.00 98.06 77 PHE A O 1
ATOM 638 N N . ARG A 1 78 ? -8.812 -5.590 -0.438 1.00 98.12 78 ARG A N 1
ATOM 639 C CA . ARG A 1 78 ? -8.056 -6.125 -1.584 1.00 98.12 78 ARG A CA 1
ATOM 640 C C . ARG A 1 78 ? -8.391 -5.439 -2.925 1.00 98.12 78 ARG A C 1
ATOM 642 O O . ARG A 1 78 ? -7.453 -5.027 -3.611 1.00 98.12 78 ARG A O 1
ATOM 649 N N . PRO A 1 79 ? -9.668 -5.275 -3.334 1.00 98.31 79 PRO A N 1
ATOM 650 C CA . PRO A 1 79 ? -10.011 -4.484 -4.521 1.00 98.31 79 PRO A CA 1
ATOM 651 C C . PRO A 1 79 ? -9.558 -3.021 -4.441 1.00 98.31 79 PRO A C 1
ATOM 653 O O . PRO A 1 79 ? -9.099 -2.462 -5.437 1.00 98.31 79 PRO A O 1
ATOM 656 N N . TRP A 1 80 ? -9.655 -2.401 -3.265 1.00 98.62 80 TRP A N 1
ATOM 657 C CA . TRP A 1 80 ? -9.176 -1.037 -3.059 1.00 98.62 80 TRP A CA 1
ATOM 658 C C . TRP A 1 80 ? -7.651 -0.938 -3.222 1.00 98.62 80 TRP A C 1
ATOM 660 O O . TRP A 1 80 ? -7.171 -0.103 -3.990 1.00 98.62 80 TRP A O 1
ATOM 670 N N . LEU A 1 81 ? -6.889 -1.861 -2.634 1.00 98.75 81 LEU A N 1
ATOM 671 C CA . LEU A 1 81 ? -5.440 -1.977 -2.801 1.00 98.75 81 LEU A CA 1
ATOM 672 C C . LEU A 1 81 ? -5.055 -2.190 -4.273 1.00 98.75 81 LEU A C 1
ATOM 674 O O . LEU A 1 81 ? -4.100 -1.587 -4.763 1.00 98.75 81 LEU A O 1
ATOM 678 N N . HIS A 1 82 ? -5.837 -2.976 -5.020 1.00 98.62 82 HIS A N 1
ATOM 679 C CA . HIS A 1 82 ? -5.650 -3.133 -6.464 1.00 98.62 82 HIS A CA 1
ATOM 680 C C . HIS A 1 82 ? -5.748 -1.804 -7.226 1.00 98.62 82 HIS A C 1
ATOM 682 O O . HIS A 1 82 ? -4.972 -1.565 -8.153 1.00 98.62 82 HIS A O 1
ATOM 688 N N . SER A 1 83 ? -6.658 -0.910 -6.827 1.00 98.56 83 SER A N 1
ATOM 689 C CA . SER A 1 83 ? -6.755 0.423 -7.436 1.00 98.56 83 SER A CA 1
ATOM 690 C C . SER A 1 83 ? -5.486 1.258 -7.211 1.00 98.56 83 SER A C 1
ATOM 692 O O . SER A 1 83 ? -5.009 1.912 -8.142 1.00 98.56 83 SER A O 1
ATOM 694 N N . ILE A 1 84 ? -4.876 1.159 -6.025 1.00 98.75 84 ILE A N 1
ATOM 695 C CA . ILE A 1 84 ? -3.615 1.837 -5.698 1.00 98.75 84 ILE A CA 1
ATOM 696 C C . ILE A 1 84 ? -2.478 1.277 -6.554 1.00 98.75 84 ILE A C 1
ATOM 698 O O . ILE A 1 84 ? -1.724 2.053 -7.141 1.00 98.75 84 ILE A O 1
ATOM 702 N N . ILE A 1 85 ? -2.407 -0.052 -6.700 1.00 98.75 85 ILE A N 1
ATOM 703 C CA . ILE A 1 85 ? -1.438 -0.723 -7.577 1.00 98.75 85 ILE A CA 1
ATOM 704 C C . ILE A 1 85 ? -1.550 -0.196 -9.009 1.00 98.75 85 ILE A C 1
ATOM 706 O O . ILE A 1 85 ? -0.553 0.245 -9.583 1.00 98.75 85 ILE A O 1
ATOM 710 N N . ARG A 1 86 ? -2.760 -0.181 -9.588 1.00 98.56 86 ARG A N 1
ATOM 711 C CA . ARG A 1 86 ? -2.960 0.316 -10.961 1.00 98.56 86 ARG A CA 1
ATOM 712 C C . ARG A 1 86 ? -2.522 1.769 -11.110 1.00 98.56 86 ARG A C 1
ATOM 714 O O . ARG A 1 86 ? -1.863 2.116 -12.088 1.00 98.56 86 ARG A O 1
ATOM 721 N N . ASN A 1 87 ? -2.846 2.614 -10.134 1.00 98.31 87 ASN A N 1
ATOM 722 C CA . ASN A 1 87 ? -2.447 4.018 -10.148 1.00 98.31 87 ASN A CA 1
ATOM 723 C C . ASN A 1 87 ? -0.922 4.189 -10.059 1.00 98.31 87 ASN A C 1
ATOM 725 O O . ASN A 1 87 ? -0.366 5.037 -10.762 1.00 98.31 87 ASN A O 1
ATOM 729 N N . ALA A 1 88 ? -0.241 3.386 -9.237 1.00 98.12 88 ALA A N 1
ATOM 730 C CA . ALA A 1 88 ? 1.214 3.401 -9.105 1.00 98.12 88 ALA A CA 1
ATOM 731 C C . ALA A 1 88 ? 1.909 2.980 -10.411 1.00 98.12 88 ALA A C 1
ATOM 733 O O . ALA A 1 88 ? 2.757 3.721 -10.910 1.00 98.12 88 ALA A O 1
ATOM 734 N N . VAL A 1 89 ? 1.475 1.869 -11.015 1.00 98.06 89 VAL A N 1
ATOM 735 C CA . VAL A 1 89 ? 1.987 1.367 -12.304 1.00 98.06 89 VAL A CA 1
ATOM 736 C C . VAL A 1 89 ? 1.778 2.392 -13.423 1.00 98.06 89 VAL A C 1
ATOM 738 O O . VAL A 1 89 ? 2.720 2.749 -14.130 1.00 98.06 89 VAL A O 1
ATOM 741 N N . ASN A 1 90 ? 0.572 2.953 -13.545 1.00 97.44 90 ASN A N 1
ATOM 742 C CA . ASN A 1 90 ? 0.283 3.974 -14.557 1.00 97.44 90 ASN A CA 1
ATOM 743 C C . ASN A 1 90 ? 1.146 5.231 -14.371 1.00 97.44 90 ASN A C 1
ATOM 745 O O . ASN A 1 90 ? 1.615 5.818 -15.346 1.00 97.44 90 ASN A O 1
ATOM 749 N N . SER A 1 91 ? 1.362 5.656 -13.123 1.00 96.88 91 SER A N 1
ATOM 750 C CA . SER A 1 91 ? 2.236 6.791 -12.813 1.00 96.88 91 SER A CA 1
ATOM 751 C C . S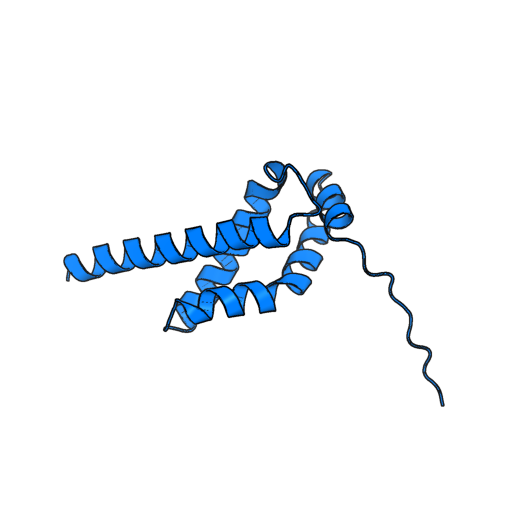ER A 1 91 ? 3.689 6.513 -13.199 1.00 96.88 91 SER A C 1
ATOM 753 O O . SER A 1 91 ? 4.336 7.368 -13.803 1.00 96.88 91 SER A O 1
ATOM 755 N N . HIS A 1 92 ? 4.187 5.307 -12.912 1.00 96.38 92 HIS A N 1
ATOM 756 C CA . HIS A 1 92 ? 5.525 4.878 -13.306 1.00 96.38 92 HIS A CA 1
ATOM 757 C C . HIS A 1 92 ? 5.707 4.926 -14.830 1.00 96.38 92 HIS A C 1
ATOM 759 O O . HIS A 1 92 ? 6.620 5.601 -15.306 1.00 96.38 92 HIS A O 1
ATOM 765 N N . HIS A 1 93 ? 4.795 4.327 -15.606 1.00 94.88 93 HIS A N 1
ATOM 766 C CA . HIS A 1 93 ? 4.876 4.365 -17.071 1.00 94.88 93 HIS A CA 1
ATOM 767 C C . HIS A 1 93 ? 4.857 5.792 -17.631 1.00 94.88 93 HIS A C 1
ATOM 769 O O . HIS A 1 93 ? 5.645 6.110 -18.521 1.00 94.88 93 HIS A O 1
ATOM 775 N N . ARG A 1 94 ? 4.007 6.680 -17.090 1.00 94.44 94 ARG A N 1
ATOM 776 C CA . ARG A 1 94 ? 3.980 8.092 -17.510 1.00 94.44 94 ARG A CA 1
ATOM 777 C C . ARG A 1 94 ? 5.312 8.793 -17.252 1.00 94.44 94 ARG A C 1
ATOM 779 O O . ARG A 1 94 ? 5.800 9.489 -18.136 1.00 94.44 94 ARG A O 1
ATOM 786 N N . ARG A 1 95 ? 5.904 8.607 -16.067 1.00 92.50 95 ARG A N 1
ATOM 787 C CA . ARG A 1 95 ? 7.204 9.209 -15.724 1.00 92.50 95 ARG A CA 1
ATOM 788 C C . ARG A 1 95 ? 8.321 8.689 -16.624 1.00 92.50 95 ARG A C 1
ATOM 790 O O . ARG A 1 95 ? 9.079 9.495 -17.155 1.00 92.50 95 ARG A O 1
ATOM 797 N N . ARG A 1 96 ? 8.360 7.377 -16.881 1.00 89.88 96 ARG A N 1
ATOM 798 C CA . ARG A 1 96 ? 9.352 6.771 -17.779 1.00 89.88 96 ARG A CA 1
ATOM 799 C C . ARG A 1 96 ? 9.239 7.304 -19.208 1.00 89.88 96 ARG A C 1
ATOM 801 O O . ARG A 1 96 ? 10.252 7.631 -19.812 1.00 89.88 96 ARG A O 1
ATOM 808 N N . ALA A 1 97 ? 8.019 7.459 -19.723 1.00 88.06 97 ALA A N 1
ATOM 809 C CA . ALA A 1 97 ? 7.788 8.022 -21.053 1.00 88.06 97 ALA A CA 1
ATOM 810 C C . ALA A 1 97 ? 8.220 9.495 -21.169 1.00 88.06 97 ALA A C 1
ATOM 812 O O . ALA A 1 97 ? 8.632 9.924 -22.240 1.00 88.06 97 ALA A O 1
ATOM 813 N N . VAL A 1 98 ? 8.120 10.282 -20.092 1.00 91.12 98 VAL A N 1
ATOM 814 C CA . VAL A 1 98 ? 8.626 11.666 -20.071 1.00 91.12 98 VAL A CA 1
ATOM 815 C C . VAL A 1 98 ? 10.152 11.696 -20.045 1.00 91.12 98 VAL A C 1
ATOM 817 O O . VAL A 1 98 ? 10.733 12.542 -20.714 1.00 91.12 98 VAL A O 1
ATOM 820 N N . GLN A 1 99 ? 10.793 10.787 -19.308 1.00 86.38 99 GLN A N 1
ATOM 821 C CA . GLN A 1 99 ? 12.253 10.720 -19.229 1.00 86.38 99 GLN A CA 1
ATOM 822 C C . GLN A 1 99 ? 12.878 10.330 -20.574 1.00 86.38 99 GLN A C 1
ATOM 824 O O . GLN A 1 99 ? 13.71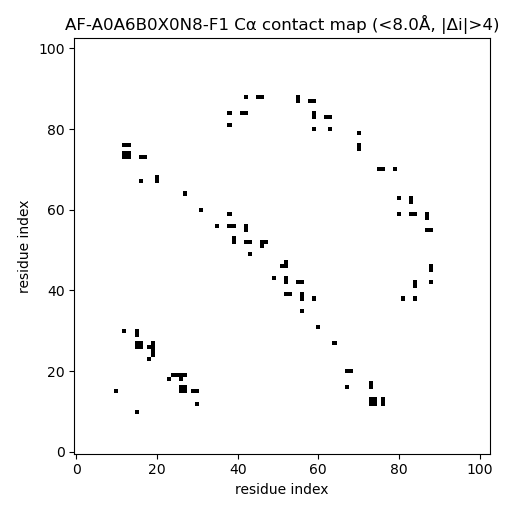6 11.063 -21.074 1.00 86.38 99 GLN A O 1
ATOM 829 N N . LEU A 1 100 ? 12.344 9.297 -21.234 1.00 84.25 100 LEU A N 1
ATOM 830 C CA . LEU A 1 100 ? 12.802 8.848 -22.560 1.00 84.25 100 LEU A CA 1
ATOM 831 C C . LEU A 1 100 ? 12.611 9.870 -23.696 1.00 84.25 100 LEU A C 1
ATOM 833 O O . LEU A 1 100 ? 13.116 9.655 -24.787 1.00 84.25 100 LEU A O 1
ATOM 837 N N . ARG A 1 101 ? 11.824 10.933 -23.491 1.00 83.06 101 ARG A N 1
ATOM 838 C CA . ARG A 1 101 ? 11.659 12.024 -24.472 1.00 83.06 101 ARG A CA 1
ATOM 839 C C . ARG A 1 101 ? 12.675 13.149 -24.294 1.00 83.06 101 ARG A C 1
ATOM 841 O O . ARG A 1 101 ? 12.715 14.047 -25.129 1.00 83.06 101 ARG A O 1
ATOM 848 N N . LYS A 1 102 ? 13.367 13.176 -23.155 1.00 66.44 102 LYS A N 1
ATOM 849 C CA . LYS A 1 102 ? 14.365 14.195 -22.814 1.00 66.44 102 LYS A CA 1
ATOM 850 C C . LYS A 1 102 ? 15.794 13.740 -23.119 1.00 66.44 102 LYS A C 1
ATOM 852 O O . LYS A 1 102 ? 16.680 14.588 -23.088 1.00 66.44 102 LYS A O 1
ATOM 857 N N . ASP A 1 103 ? 15.966 12.451 -23.387 1.00 56.72 103 ASP A N 1
ATOM 858 C CA . ASP A 1 103 ? 17.200 11.814 -23.848 1.00 56.72 103 ASP A CA 1
ATOM 859 C C . ASP A 1 103 ? 17.209 11.760 -25.386 1.00 56.72 103 ASP A C 1
ATOM 861 O O . ASP A 1 103 ? 18.299 11.929 -25.975 1.00 56.72 103 ASP A O 1
#

Sequence (103 aa):
MISRGVFVEQIEDSALIAQILDGDRKAFAILVQRYSRYVYAQIARSIRLVDDVEDLVQIVFIKAYENLHQLRKPDRFRPWLHSIIRNAVNSHHRRRAVQLRKD

Foldseek 3Di:
DDDDDDPPPDDAQLRLLVCVVVPPVVSLVVVCVVCVVVLLVLLVVLDPDNVLSVVLSVVLSVCCSVCSVVPPDSNCSVVVSVVSSVVSSVVVVVVVVVVVVVD

pLDDT: mean 90.72, std 14.79, range [37.12, 98.81]